Protein AF-I0WRN8-F1 (afdb_monomer)

Nearest PDB structures (foldseek):
  3br6-assembly1_A  TM=6.796E-01  e=3.206E-02  Staphylococcus aureus
  3aqs-assembly1_A  TM=6.629E-01  e=9.243E-02  Corynebacterium glutamicum ATCC 13032
  3dcf-assembly1_B  TM=5.605E-01  e=8.001E-02  Thermobifida fusca YX
  3aqt-assembly1_A  TM=5.873E-01  e=2.540E-01  Corynebacterium glutamicum ATCC 13032
  6yj2-assembly1_A  TM=5.693E-01  e=4.110E-01  Mycobacterium tuberculosis H37Rv

Structure (mmCIF, N/CA/C/O backbone):
data_AF-I0WRN8-F1
#
_entry.id   AF-I0WRN8-F1
#
loop_
_atom_site.group_PDB
_atom_site.id
_atom_site.type_symbol
_atom_site.label_atom_id
_atom_site.label_alt_id
_atom_site.label_comp_id
_atom_site.label_asym_id
_atom_site.label_entity_id
_atom_site.label_seq_id
_atom_site.pdbx_PDB_ins_code
_atom_site.Cartn_x
_atom_site.Cartn_y
_atom_site.Cartn_z
_atom_site.occupancy
_atom_site.B_iso_or_equiv
_atom_site.auth_seq_id
_atom_site.auth_comp_id
_atom_site.auth_asym_id
_atom_site.auth_atom_id
_atom_site.pdbx_PDB_model_num
ATOM 1 N N . MET A 1 1 ? -9.287 1.174 24.529 1.00 70.56 1 MET A N 1
ATOM 2 C CA . MET A 1 1 ? -8.519 0.218 25.362 1.00 70.56 1 MET A CA 1
ATOM 3 C C . MET A 1 1 ? -9.434 -0.659 26.206 1.00 70.56 1 MET A C 1
ATOM 5 O O . MET A 1 1 ? -9.249 -1.868 26.179 1.00 70.56 1 MET A O 1
ATOM 9 N N . GLU A 1 2 ? -10.436 -0.113 26.904 1.00 70.94 2 GLU A N 1
ATOM 10 C CA . GLU A 1 2 ? -11.355 -0.918 27.735 1.00 70.94 2 GLU A CA 1
ATOM 11 C C . GLU A 1 2 ? -12.119 -1.987 26.941 1.00 70.94 2 GLU A C 1
ATOM 13 O O . GLU A 1 2 ? -12.070 -3.158 27.312 1.00 70.94 2 GLU A O 1
ATOM 18 N N . ASP A 1 3 ? -12.684 -1.639 25.782 1.00 69.31 3 ASP A N 1
ATOM 19 C CA . ASP A 1 3 ? -13.342 -2.614 24.898 1.00 69.31 3 ASP A CA 1
ATOM 20 C C . ASP A 1 3 ? -12.419 -3.735 24.411 1.00 69.31 3 ASP A C 1
ATOM 22 O O . ASP A 1 3 ? -12.817 -4.899 24.344 1.00 69.31 3 ASP A O 1
ATOM 26 N N . ILE A 1 4 ? -11.163 -3.399 24.117 1.00 69.00 4 ILE A N 1
ATOM 27 C CA . ILE A 1 4 ? -10.145 -4.354 23.668 1.00 69.00 4 ILE A CA 1
ATOM 28 C C . ILE A 1 4 ? -9.758 -5.277 24.821 1.00 69.00 4 ILE A C 1
ATOM 30 O O . ILE A 1 4 ? -9.634 -6.481 24.631 1.00 69.00 4 ILE A O 1
ATOM 34 N N . THR A 1 5 ? -9.634 -4.748 26.036 1.00 70.06 5 THR A N 1
ATOM 35 C CA . THR A 1 5 ? -9.336 -5.546 27.235 1.00 70.06 5 THR A CA 1
ATOM 36 C C . THR A 1 5 ? -10.479 -6.525 27.525 1.00 70.06 5 THR A C 1
ATOM 38 O O . THR A 1 5 ? -10.241 -7.711 27.731 1.00 70.06 5 THR A O 1
ATOM 41 N N . ARG A 1 6 ? -11.732 -6.056 27.419 1.00 68.06 6 ARG A N 1
ATOM 42 C CA . ARG A 1 6 ? -12.947 -6.871 27.578 1.00 68.06 6 ARG A CA 1
ATOM 43 C C . ARG A 1 6 ? -13.031 -8.013 26.558 1.00 68.06 6 ARG A C 1
ATOM 45 O O . ARG A 1 6 ? -13.523 -9.086 26.890 1.00 68.06 6 ARG A O 1
ATOM 52 N N . ARG A 1 7 ? -12.542 -7.801 25.331 1.00 69.25 7 ARG A N 1
ATOM 53 C CA . ARG A 1 7 ? -12.579 -8.792 24.239 1.00 69.25 7 ARG A CA 1
ATOM 54 C C . ARG A 1 7 ? -11.330 -9.681 24.136 1.00 69.25 7 ARG A C 1
ATOM 56 O O . ARG A 1 7 ? -11.427 -10.768 23.580 1.00 69.25 7 ARG A O 1
ATOM 63 N N . SER A 1 8 ? -10.172 -9.263 24.654 1.00 63.53 8 SER A N 1
ATOM 64 C CA . SER A 1 8 ? -8.874 -9.911 24.363 1.00 63.53 8 SER A CA 1
ATOM 65 C C . SER A 1 8 ? -8.378 -10.922 25.403 1.00 63.53 8 SER A C 1
ATOM 67 O O . SER A 1 8 ? -7.253 -11.386 25.273 1.00 63.53 8 SER A O 1
ATOM 69 N N . ARG A 1 9 ? -9.159 -11.280 26.437 1.00 70.62 9 ARG A N 1
ATOM 70 C CA . ARG A 1 9 ? -8.731 -12.138 27.579 1.00 70.62 9 ARG A CA 1
ATOM 71 C C . ARG A 1 9 ? -7.422 -11.692 28.272 1.00 70.62 9 ARG A C 1
ATOM 73 O O . ARG A 1 9 ? -6.917 -12.404 29.136 1.00 70.62 9 ARG A O 1
ATOM 80 N N . LEU A 1 10 ? -6.870 -10.529 27.923 1.00 75.62 10 LEU A N 1
ATOM 81 C CA . LEU A 1 10 ? -5.636 -9.984 28.479 1.00 75.62 10 LEU A CA 1
ATOM 82 C C . LEU A 1 10 ? -5.954 -9.066 29.657 1.00 75.62 10 LEU A C 1
ATOM 84 O O . LEU A 1 10 ? -6.904 -8.285 29.619 1.00 75.62 10 LEU A O 1
ATOM 88 N N . ALA A 1 11 ? -5.112 -9.108 30.690 1.00 76.12 11 ALA A N 1
ATOM 89 C CA . ALA A 1 11 ? -5.185 -8.148 31.784 1.00 76.12 11 ALA A CA 1
ATOM 90 C C . ALA A 1 11 ? -4.865 -6.728 31.287 1.00 76.12 11 ALA A C 1
ATOM 92 O O . ALA A 1 11 ? -3.948 -6.527 30.483 1.00 76.12 11 ALA A O 1
ATOM 93 N N . ARG A 1 12 ? -5.572 -5.726 31.829 1.00 71.19 12 ARG A N 1
ATOM 94 C CA . ARG A 1 12 ? -5.389 -4.299 31.504 1.00 71.19 12 ARG A CA 1
ATOM 95 C C . ARG A 1 12 ? -3.921 -3.878 31.637 1.00 71.19 12 ARG A C 1
ATOM 97 O O . ARG A 1 12 ? -3.378 -3.262 30.728 1.00 71.19 12 ARG A O 1
ATOM 104 N N . VAL A 1 13 ? -3.258 -4.298 32.717 1.00 78.00 13 VAL A N 1
ATOM 105 C CA . VAL A 1 13 ? -1.831 -4.024 32.973 1.00 78.00 13 VAL A CA 1
ATOM 106 C C . VAL A 1 13 ? -0.935 -4.543 31.845 1.00 78.00 13 VAL A C 1
ATOM 108 O O . VAL A 1 13 ? -0.038 -3.831 31.408 1.00 78.00 13 VAL A O 1
ATOM 111 N N . THR A 1 14 ? -1.193 -5.741 31.316 1.00 77.12 14 THR A N 1
ATOM 112 C CA . THR A 1 14 ? -0.409 -6.322 30.212 1.00 77.12 14 THR A CA 1
ATOM 113 C C . THR A 1 14 ? -0.565 -5.516 28.923 1.00 77.12 14 THR A C 1
ATOM 115 O O . THR A 1 14 ? 0.420 -5.272 28.226 1.00 77.12 14 THR A O 1
ATOM 118 N N . LEU A 1 15 ? -1.790 -5.071 28.630 1.00 74.19 15 LEU A N 1
ATOM 119 C CA . LEU A 1 15 ? -2.110 -4.268 27.448 1.00 74.19 15 LEU A CA 1
ATOM 120 C C . LEU A 1 15 ? -1.467 -2.878 27.516 1.00 74.19 15 LEU A C 1
ATOM 122 O O . LEU A 1 15 ? -0.780 -2.494 26.576 1.00 74.19 15 LEU A O 1
ATOM 126 N N . TYR A 1 16 ? -1.603 -2.169 28.641 1.00 77.12 16 TYR A N 1
ATOM 127 C CA . TYR A 1 16 ? -0.987 -0.849 28.829 1.00 77.12 16 TYR A CA 1
ATOM 128 C C . TYR A 1 16 ? 0.545 -0.907 28.920 1.00 77.12 16 TYR A C 1
ATOM 130 O O . TYR A 1 16 ? 1.214 -0.002 28.429 1.00 77.12 16 TYR A O 1
ATOM 138 N N . ARG A 1 17 ? 1.122 -1.984 29.483 1.00 79.19 17 ARG A N 1
ATOM 139 C CA . ARG A 1 17 ? 2.583 -2.186 29.513 1.00 79.19 17 ARG A CA 1
ATOM 140 C C . ARG A 1 17 ? 3.171 -2.304 28.108 1.00 79.19 17 ARG A C 1
ATOM 142 O O . ARG A 1 17 ? 4.293 -1.867 27.883 1.00 79.19 17 ARG A O 1
ATOM 149 N N . ARG A 1 18 ? 2.446 -2.932 27.175 1.00 77.12 18 ARG A N 1
ATOM 150 C CA . ARG A 1 18 ? 2.911 -3.119 25.793 1.00 77.12 18 ARG A CA 1
ATOM 151 C C . ARG A 1 18 ? 2.523 -1.960 24.874 1.00 77.12 18 ARG A C 1
ATOM 153 O O . ARG A 1 18 ? 3.275 -1.681 23.943 1.00 77.12 18 ARG A O 1
ATOM 160 N N . PHE A 1 19 ? 1.388 -1.314 25.140 1.00 83.88 19 PHE A N 1
ATOM 161 C CA . PHE A 1 19 ? 0.820 -0.234 24.338 1.00 83.88 19 PHE A CA 1
ATOM 162 C C . PHE A 1 19 ? 0.312 0.890 25.254 1.00 83.88 19 PHE A C 1
ATOM 164 O O . PHE A 1 19 ? -0.780 0.774 25.817 1.00 83.88 19 PHE A O 1
ATOM 171 N N . PRO A 1 20 ? 1.076 1.990 25.394 1.00 79.25 20 PRO A N 1
ATOM 172 C CA . PRO A 1 20 ? 0.750 3.075 26.322 1.00 79.25 20 PRO A CA 1
ATOM 173 C C . PRO A 1 20 ? -0.613 3.733 26.063 1.00 79.25 20 PRO A C 1
ATOM 175 O O . PRO A 1 20 ? -1.232 4.272 26.979 1.00 79.25 20 PRO A O 1
ATOM 178 N N . SER A 1 21 ? -1.107 3.679 24.821 1.00 82.94 21 SER A N 1
ATOM 179 C CA . SER A 1 21 ? -2.419 4.199 24.433 1.00 82.94 21 SER A CA 1
ATOM 180 C C . SER A 1 21 ? -3.090 3.330 23.365 1.00 82.94 21 SER A C 1
ATOM 182 O O . SER A 1 21 ? -2.458 2.477 22.739 1.00 82.94 21 SER A O 1
ATOM 184 N N . LYS A 1 22 ? -4.387 3.580 23.130 1.00 78.50 22 LYS A N 1
ATOM 185 C CA . LYS A 1 22 ? -5.152 2.963 22.031 1.00 78.50 22 LYS A CA 1
ATOM 186 C C . LYS A 1 22 ? -4.492 3.229 20.670 1.00 78.50 22 LYS A C 1
ATOM 188 O O . LYS A 1 22 ? -4.451 2.325 19.847 1.00 78.50 22 LYS A O 1
ATOM 193 N N . GLN A 1 23 ? -3.926 4.424 20.493 1.00 79.25 23 GLN A N 1
ATOM 194 C CA . GLN A 1 23 ? -3.234 4.828 19.270 1.00 79.25 23 GLN A CA 1
ATOM 195 C C . GLN A 1 23 ? -2.002 3.962 18.996 1.00 79.25 23 GLN A C 1
ATOM 197 O O . GLN A 1 23 ? -1.892 3.386 17.924 1.00 79.25 23 GLN A O 1
ATOM 202 N N . HIS A 1 24 ? -1.136 3.770 19.997 1.00 82.44 24 HIS A N 1
ATOM 203 C CA . HIS A 1 24 ? 0.054 2.920 19.854 1.00 82.44 24 HIS A CA 1
ATOM 204 C C . HIS A 1 24 ? -0.303 1.459 19.557 1.00 82.44 24 HIS A C 1
ATOM 206 O O . HIS A 1 24 ? 0.432 0.760 18.862 1.00 82.44 24 HIS A O 1
ATOM 212 N N . LEU A 1 25 ? -1.426 0.974 20.096 1.00 84.50 25 LEU A N 1
ATOM 213 C CA . LEU A 1 25 ? -1.926 -0.355 19.760 1.00 84.50 25 LEU A CA 1
ATOM 214 C C . LEU A 1 25 ? -2.390 -0.424 18.299 1.00 84.50 25 LEU A C 1
ATOM 216 O O . LEU A 1 25 ? -2.063 -1.389 17.616 1.00 84.50 25 LEU A O 1
ATOM 220 N N . ILE A 1 26 ? -3.140 0.575 17.830 1.00 83.06 26 ILE A N 1
ATOM 221 C CA . ILE A 1 26 ? -3.625 0.642 16.446 1.00 83.06 26 ILE A CA 1
ATOM 222 C C . ILE A 1 26 ? -2.453 0.723 15.472 1.00 83.06 26 ILE A C 1
ATOM 224 O O . ILE A 1 26 ? -2.399 -0.074 14.545 1.00 83.06 26 ILE A O 1
ATOM 228 N N . GLU A 1 27 ? -1.474 1.588 15.726 1.00 83.81 27 GLU A N 1
ATOM 229 C CA . GLU A 1 27 ? -0.252 1.692 14.927 1.00 83.81 27 GLU A CA 1
ATOM 230 C C . GLU A 1 27 ? 0.483 0.348 14.823 1.00 83.81 27 GLU A C 1
ATOM 232 O O . GLU A 1 27 ? 0.798 -0.118 13.729 1.00 83.81 27 GLU A O 1
ATOM 237 N N . ALA A 1 28 ? 0.690 -0.336 15.952 1.00 86.12 28 ALA A N 1
ATOM 238 C CA . ALA A 1 28 ? 1.348 -1.639 15.959 1.00 86.12 28 ALA A CA 1
ATOM 239 C C . ALA A 1 28 ? 0.554 -2.711 15.196 1.00 86.12 28 ALA A C 1
ATOM 241 O O . ALA A 1 28 ? 1.140 -3.591 14.561 1.00 86.12 28 ALA A O 1
ATOM 242 N N . VAL A 1 29 ? -0.777 -2.650 15.255 1.00 87.31 29 VAL A N 1
ATOM 243 C CA . VAL A 1 29 ? -1.653 -3.537 14.487 1.00 87.31 29 VAL A CA 1
ATOM 244 C C . VAL A 1 29 ? -1.575 -3.217 12.993 1.00 87.31 29 VAL A C 1
ATOM 246 O O . VAL A 1 29 ? -1.426 -4.148 12.207 1.00 87.31 29 VAL A O 1
ATOM 249 N N . ILE A 1 30 ? -1.594 -1.939 12.600 1.00 86.94 30 ILE A N 1
ATOM 250 C CA . ILE A 1 30 ? -1.443 -1.499 11.205 1.00 86.94 30 ILE A CA 1
ATOM 251 C C . ILE A 1 30 ? -0.121 -2.007 10.634 1.00 86.94 30 ILE A C 1
ATOM 253 O O . ILE A 1 30 ? -0.128 -2.659 9.597 1.00 86.94 30 ILE A O 1
ATOM 257 N N . MET A 1 31 ? 0.999 -1.792 11.328 1.00 88.62 31 MET A N 1
ATOM 258 C CA . MET A 1 31 ? 2.311 -2.243 10.850 1.00 88.62 31 MET A CA 1
ATOM 259 C C . MET A 1 31 ? 2.408 -3.771 10.760 1.00 88.62 31 MET A C 1
ATOM 261 O O . MET A 1 31 ? 3.026 -4.306 9.840 1.00 88.62 31 MET A O 1
ATOM 265 N N . ARG A 1 32 ? 1.760 -4.500 11.679 1.00 90.62 32 ARG A N 1
ATOM 266 C CA . ARG A 1 32 ? 1.673 -5.965 11.605 1.00 90.62 32 ARG A CA 1
ATOM 267 C C . ARG A 1 32 ? 0.874 -6.430 10.390 1.00 90.62 32 ARG A C 1
ATOM 269 O O . ARG A 1 32 ? 1.298 -7.375 9.727 1.00 90.62 32 ARG A O 1
ATOM 276 N N . GLU A 1 33 ? -0.292 -5.841 10.138 1.00 91.12 33 GLU A N 1
ATOM 277 C CA . GLU A 1 33 ? -1.102 -6.213 8.975 1.00 91.12 33 GLU A CA 1
ATOM 278 C C . GLU A 1 33 ? -0.426 -5.788 7.668 1.00 91.12 33 GLU A C 1
ATOM 280 O O . GLU A 1 33 ? -0.424 -6.572 6.723 1.00 91.12 33 GLU A O 1
ATOM 285 N N . LEU A 1 34 ? 0.259 -4.639 7.646 1.00 91.94 34 LEU A N 1
ATOM 286 C CA . LEU A 1 34 ? 1.084 -4.212 6.518 1.00 91.94 34 LEU A CA 1
ATOM 287 C C . LEU A 1 34 ? 2.155 -5.258 6.183 1.00 91.94 34 LEU A C 1
ATOM 289 O O . LEU A 1 34 ? 2.283 -5.646 5.029 1.00 91.94 34 LEU A O 1
ATOM 293 N N . GLY A 1 35 ? 2.883 -5.776 7.177 1.00 93.62 35 GLY A N 1
ATOM 294 C CA . GLY A 1 35 ? 3.902 -6.804 6.935 1.00 93.62 35 GLY A CA 1
ATOM 295 C C . GLY A 1 35 ? 3.341 -8.085 6.302 1.00 93.62 35 GLY A C 1
ATOM 296 O O . GLY A 1 35 ? 3.961 -8.657 5.403 1.00 93.62 35 GLY A O 1
ATOM 297 N N . LYS A 1 36 ? 2.146 -8.524 6.721 1.00 94.06 36 LYS A N 1
ATOM 298 C CA . LYS A 1 36 ? 1.468 -9.667 6.083 1.00 94.06 36 LYS A CA 1
ATOM 299 C C . LYS A 1 36 ? 1.060 -9.341 4.654 1.00 94.06 36 LYS A C 1
ATOM 301 O O . LYS A 1 36 ? 1.358 -10.120 3.758 1.00 94.06 36 LYS A O 1
ATOM 306 N N . PHE A 1 37 ? 0.437 -8.182 4.459 1.00 95.12 37 PHE A N 1
ATOM 307 C CA . PHE A 1 37 ? 0.003 -7.718 3.151 1.00 95.12 37 PHE A CA 1
ATOM 308 C C . PHE A 1 37 ? 1.172 -7.653 2.161 1.00 95.12 37 PHE A C 1
ATOM 310 O O . PHE A 1 37 ? 1.069 -8.210 1.076 1.00 95.12 37 PHE A O 1
ATOM 317 N N . LEU A 1 38 ? 2.308 -7.063 2.549 1.00 95.88 38 LEU A N 1
ATOM 318 C CA . LEU A 1 38 ? 3.501 -6.996 1.697 1.00 95.88 38 LEU A CA 1
ATOM 319 C C . LEU A 1 38 ? 4.070 -8.386 1.386 1.00 95.88 38 LEU A C 1
ATOM 321 O O . LEU A 1 38 ? 4.553 -8.619 0.283 1.00 95.88 38 LEU A O 1
ATOM 325 N N . THR A 1 39 ? 3.971 -9.330 2.326 1.00 96.69 39 THR A N 1
ATOM 326 C CA . THR A 1 39 ? 4.363 -10.725 2.075 1.00 96.69 39 THR A CA 1
ATOM 327 C C . THR A 1 39 ? 3.453 -11.378 1.031 1.00 96.69 39 THR A C 1
ATOM 329 O O . THR A 1 39 ? 3.940 -12.081 0.150 1.00 96.69 39 THR A O 1
ATOM 332 N N . ASP A 1 40 ? 2.141 -11.166 1.119 1.00 96.69 40 ASP A N 1
ATOM 333 C CA . ASP A 1 40 ? 1.187 -11.727 0.159 1.00 96.69 40 ASP A CA 1
ATOM 334 C C . ASP A 1 40 ? 1.320 -11.058 -1.219 1.00 96.69 40 ASP A C 1
ATOM 336 O O . ASP A 1 40 ? 1.317 -11.752 -2.234 1.00 96.69 40 ASP A O 1
ATOM 340 N N . LEU A 1 41 ? 1.544 -9.741 -1.253 1.00 96.38 41 LEU A N 1
ATOM 341 C CA . LEU A 1 41 ? 1.823 -8.984 -2.473 1.00 96.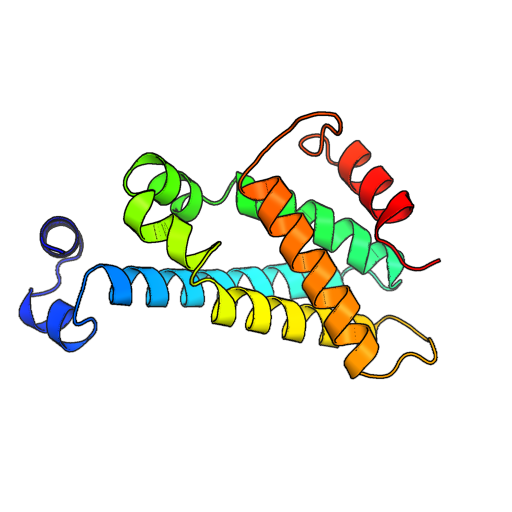38 41 LEU A CA 1
ATOM 342 C C . LEU A 1 41 ? 3.116 -9.455 -3.152 1.00 96.38 41 LEU A C 1
ATOM 344 O O . LEU A 1 41 ? 3.127 -9.629 -4.367 1.00 96.38 41 LEU A O 1
ATOM 348 N N . GLN A 1 42 ? 4.184 -9.714 -2.386 1.00 95.56 42 GLN A N 1
ATOM 349 C CA . GLN A 1 42 ? 5.413 -10.304 -2.927 1.00 95.56 42 GLN A CA 1
ATOM 350 C C . GLN A 1 42 ? 5.123 -11.647 -3.600 1.00 95.56 42 GLN A C 1
ATOM 352 O O . GLN A 1 42 ? 5.531 -11.864 -4.736 1.00 95.56 42 GLN A O 1
ATOM 357 N N . ARG A 1 43 ? 4.384 -12.537 -2.920 1.00 96.81 43 ARG A N 1
ATOM 358 C CA . ARG A 1 43 ? 4.038 -13.850 -3.483 1.00 96.81 43 ARG A CA 1
ATOM 359 C C . ARG A 1 43 ? 3.216 -13.730 -4.756 1.00 96.81 43 ARG A C 1
ATOM 361 O O . ARG A 1 43 ? 3.398 -14.556 -5.640 1.00 96.81 43 ARG A O 1
ATOM 368 N N . GLU A 1 44 ? 2.312 -12.758 -4.839 1.00 96.00 44 GLU A N 1
ATOM 369 C CA . GLU A 1 44 ? 1.548 -12.516 -6.061 1.00 96.00 44 GLU A CA 1
ATOM 370 C C . GLU A 1 44 ? 2.458 -12.012 -7.186 1.00 96.00 44 GLU A C 1
ATOM 372 O O . GLU A 1 44 ? 2.442 -12.580 -8.274 1.00 96.00 44 GLU A O 1
ATOM 377 N N . ALA A 1 45 ? 3.313 -11.021 -6.915 1.00 93.06 45 ALA A N 1
ATOM 378 C CA . ALA A 1 45 ? 4.260 -10.492 -7.895 1.00 93.06 45 ALA A CA 1
ATOM 379 C C . ALA A 1 45 ? 5.226 -11.572 -8.418 1.00 93.06 45 ALA A C 1
ATOM 381 O O . ALA A 1 45 ? 5.500 -11.632 -9.615 1.00 93.06 45 ALA A O 1
ATOM 382 N N . ASP A 1 46 ? 5.697 -12.481 -7.563 1.00 94.06 46 ASP A N 1
ATOM 383 C CA . ASP A 1 46 ? 6.621 -13.559 -7.946 1.00 94.06 46 ASP A CA 1
ATOM 384 C C . ASP A 1 46 ? 6.027 -14.565 -8.949 1.00 94.06 46 ASP A C 1
ATOM 386 O O . ASP A 1 46 ? 6.764 -15.344 -9.556 1.00 94.06 46 ASP A O 1
ATOM 390 N N . ARG A 1 47 ? 4.705 -14.548 -9.173 1.00 95.62 47 ARG A N 1
ATOM 391 C CA . ARG A 1 47 ? 4.036 -15.398 -10.174 1.00 95.62 47 ARG A CA 1
ATOM 392 C C . ARG A 1 47 ? 4.263 -14.917 -11.604 1.00 95.62 47 ARG A C 1
ATOM 394 O O . ARG A 1 47 ? 4.025 -15.686 -12.536 1.00 95.62 47 ARG A O 1
ATOM 401 N N . TYR A 1 48 ? 4.710 -13.675 -11.783 1.00 92.81 48 TYR A N 1
ATOM 402 C CA . TYR A 1 48 ? 4.834 -13.045 -13.091 1.00 92.81 48 TYR A CA 1
ATOM 403 C C . TYR A 1 48 ? 6.302 -12.773 -13.433 1.00 92.81 48 TYR A C 1
ATOM 405 O O . TYR A 1 48 ? 7.031 -12.207 -12.621 1.00 92.81 48 TYR A O 1
ATOM 413 N N . PRO A 1 49 ? 6.771 -13.146 -14.635 1.00 87.75 49 PRO A N 1
ATOM 414 C CA . PRO A 1 49 ? 8.172 -12.964 -15.005 1.00 87.75 49 PRO A CA 1
ATOM 415 C C . PRO A 1 49 ? 8.486 -11.543 -15.488 1.00 87.75 49 PRO A C 1
ATOM 417 O O . PRO A 1 49 ? 9.608 -11.077 -15.318 1.00 87.75 49 PRO A O 1
ATOM 420 N N . ARG A 1 50 ? 7.518 -10.853 -16.107 1.00 87.25 50 ARG A N 1
ATOM 421 C CA . ARG A 1 50 ? 7.718 -9.525 -16.702 1.00 87.25 50 ARG A CA 1
ATOM 422 C C . ARG A 1 50 ? 7.378 -8.428 -15.703 1.00 87.25 50 ARG A C 1
ATOM 424 O O . ARG A 1 50 ? 6.360 -8.509 -15.022 1.00 87.25 50 ARG A O 1
ATOM 431 N N . ALA A 1 51 ? 8.192 -7.377 -15.675 1.00 86.19 51 ALA A N 1
ATOM 432 C CA . ALA A 1 51 ? 8.015 -6.241 -14.773 1.00 86.19 51 ALA A CA 1
ATOM 433 C C . ALA A 1 51 ? 6.631 -5.591 -14.885 1.00 86.19 51 ALA A C 1
ATOM 435 O O . ALA A 1 51 ? 5.997 -5.305 -13.874 1.00 86.19 51 ALA A O 1
ATOM 436 N N . GLU A 1 52 ? 6.156 -5.409 -16.119 1.00 87.38 52 GLU A N 1
ATOM 437 C CA . GLU A 1 52 ? 4.835 -4.856 -16.417 1.00 87.38 52 GLU A CA 1
ATOM 438 C C . GLU A 1 52 ? 3.711 -5.710 -15.807 1.00 87.38 52 GLU A C 1
ATOM 440 O O . GLU A 1 52 ? 2.805 -5.175 -15.168 1.00 87.38 52 GLU A O 1
ATOM 445 N N . ASP A 1 53 ? 3.796 -7.040 -15.942 1.00 91.19 5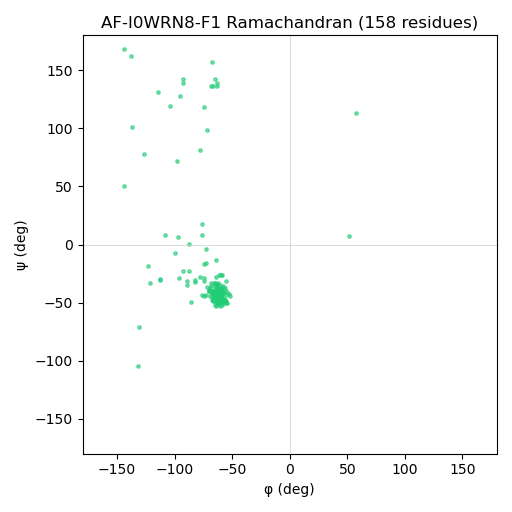3 ASP A N 1
ATOM 446 C CA . ASP A 1 53 ? 2.810 -7.971 -15.382 1.00 91.19 53 ASP A CA 1
ATOM 447 C C . ASP A 1 53 ? 2.847 -7.946 -13.844 1.00 91.19 53 ASP A C 1
ATOM 449 O O . ASP A 1 53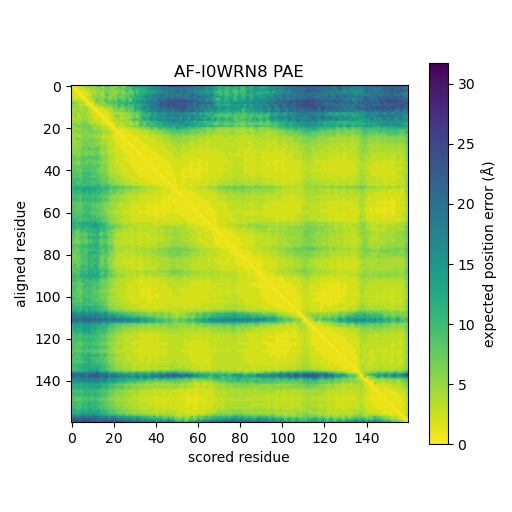 ? 1.796 -7.866 -13.210 1.00 91.19 53 ASP A O 1
ATOM 453 N N . LYS A 1 54 ? 4.046 -7.934 -13.237 1.00 91.69 54 LYS A N 1
ATOM 454 C CA . LYS A 1 54 ? 4.216 -7.822 -11.776 1.00 91.69 54 LYS A CA 1
ATOM 455 C C . LYS A 1 54 ? 3.548 -6.568 -11.221 1.00 91.69 54 LYS A C 1
ATOM 457 O O . LYS A 1 54 ? 2.845 -6.628 -10.215 1.00 91.69 54 LYS A O 1
ATOM 462 N N . LEU A 1 55 ? 3.780 -5.437 -11.880 1.00 89.62 55 LEU A N 1
ATOM 4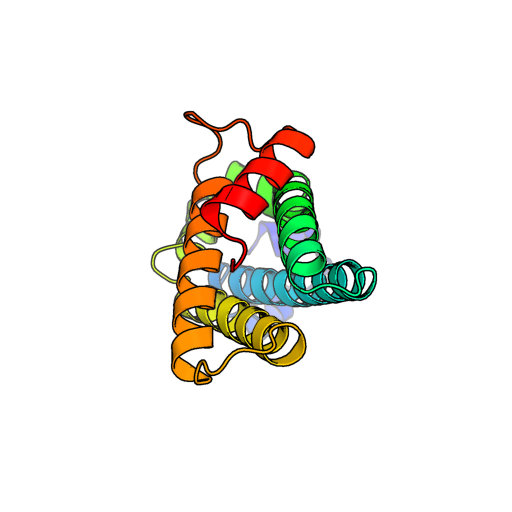63 C CA . LEU A 1 55 ? 3.204 -4.146 -11.523 1.00 89.62 55 LEU A CA 1
ATOM 464 C C . LEU A 1 55 ? 1.684 -4.146 -11.650 1.00 89.62 55 LEU A C 1
ATOM 466 O O . LEU A 1 55 ? 0.982 -3.751 -10.720 1.00 89.62 55 LEU A O 1
ATOM 470 N N . THR A 1 56 ? 1.194 -4.623 -12.791 1.00 92.88 56 THR A N 1
ATOM 471 C CA . THR A 1 56 ? -0.229 -4.637 -13.123 1.00 92.88 56 THR A CA 1
ATOM 472 C C . THR A 1 56 ? -1.012 -5.529 -12.165 1.00 92.88 56 THR A C 1
ATOM 474 O O . THR A 1 56 ? -1.971 -5.080 -11.539 1.00 92.88 56 THR A O 1
ATOM 477 N N . GLU A 1 57 ? -0.593 -6.781 -11.997 1.00 95.31 57 GLU A N 1
ATOM 478 C CA . GLU A 1 57 ? -1.307 -7.727 -11.138 1.00 95.31 57 GLU A CA 1
ATOM 479 C C . GLU A 1 57 ? -1.081 -7.417 -9.655 1.00 95.31 57 GLU A C 1
ATOM 481 O O . GLU A 1 57 ? -2.005 -7.556 -8.856 1.00 95.31 57 GLU A O 1
ATOM 486 N N . GLY A 1 58 ? 0.085 -6.881 -9.280 1.00 94.44 58 GLY A N 1
ATOM 487 C CA . GLY A 1 58 ? 0.323 -6.355 -7.936 1.00 94.44 58 GLY A CA 1
ATOM 488 C C . GLY A 1 58 ? -0.605 -5.186 -7.583 1.00 94.44 58 GLY A C 1
ATOM 489 O O . GLY A 1 58 ? -1.123 -5.122 -6.465 1.00 94.44 58 GLY A O 1
ATOM 490 N N . PHE A 1 59 ? -0.878 -4.285 -8.531 1.00 93.00 59 PHE A N 1
ATOM 491 C CA . PHE A 1 59 ? -1.835 -3.189 -8.361 1.00 93.00 59 PHE A CA 1
ATOM 492 C C . PHE A 1 59 ? -3.269 -3.706 -8.177 1.00 93.00 59 PHE A C 1
ATOM 494 O O . PHE A 1 59 ? -3.934 -3.339 -7.206 1.00 93.00 59 PHE A O 1
ATOM 501 N N . VAL A 1 60 ? -3.724 -4.609 -9.051 1.00 94.69 60 VAL A N 1
ATOM 502 C CA . VAL A 1 60 ? -5.057 -5.235 -8.960 1.00 94.69 60 VAL A CA 1
ATOM 503 C C . VAL A 1 60 ? -5.216 -5.992 -7.642 1.00 94.69 60 VAL A C 1
ATOM 505 O O . VAL A 1 60 ? -6.207 -5.803 -6.930 1.00 94.69 60 VAL A O 1
ATOM 508 N N . PHE A 1 61 ? -4.215 -6.796 -7.275 1.00 95.94 61 PHE A N 1
ATOM 509 C CA . PHE A 1 61 ? -4.170 -7.505 -6.002 1.00 95.94 61 PHE A CA 1
ATOM 510 C C . PHE A 1 61 ? -4.277 -6.539 -4.825 1.00 95.94 61 PHE A C 1
ATOM 512 O O . PHE A 1 61 ? -5.085 -6.756 -3.926 1.00 95.94 61 PHE A O 1
ATOM 519 N N . THR A 1 62 ? -3.504 -5.451 -4.841 1.00 94.38 62 THR A N 1
ATOM 520 C CA . THR A 1 62 ? -3.501 -4.447 -3.771 1.00 94.38 62 THR A CA 1
ATOM 521 C C . THR A 1 62 ? -4.885 -3.838 -3.577 1.00 94.38 62 THR A C 1
ATOM 523 O O . THR A 1 62 ? -5.385 -3.796 -2.452 1.00 94.38 62 THR A O 1
ATOM 526 N N . LEU A 1 63 ? -5.536 -3.414 -4.661 1.00 91.81 63 LEU A N 1
ATOM 527 C CA . LEU A 1 63 ? -6.876 -2.838 -4.596 1.00 91.81 63 LEU A CA 1
ATOM 528 C C . LEU A 1 63 ? -7.908 -3.845 -4.069 1.00 91.81 63 LEU A C 1
ATOM 530 O O . LEU A 1 63 ? -8.682 -3.523 -3.167 1.00 91.81 63 LEU A O 1
ATOM 534 N N . ALA A 1 64 ? -7.900 -5.078 -4.582 1.00 91.62 64 ALA A N 1
ATOM 535 C CA . ALA A 1 64 ? -8.818 -6.127 -4.142 1.00 91.62 64 ALA A CA 1
ATOM 536 C C . ALA A 1 64 ? -8.599 -6.512 -2.667 1.00 91.62 64 ALA A C 1
ATOM 538 O O . ALA A 1 64 ? -9.557 -6.641 -1.894 1.00 91.62 64 ALA A O 1
ATOM 539 N N . ALA A 1 65 ? -7.338 -6.656 -2.255 1.00 92.62 65 ALA A N 1
ATOM 540 C CA . ALA A 1 65 ? -6.961 -7.015 -0.895 1.00 92.62 65 ALA A CA 1
ATOM 541 C C . ALA A 1 65 ? -7.361 -5.924 0.100 1.00 92.62 65 ALA A C 1
ATOM 543 O O . ALA A 1 65 ? -7.974 -6.237 1.117 1.00 92.62 65 ALA A O 1
ATOM 544 N N . LEU A 1 66 ? -7.079 -4.650 -0.196 1.00 88.12 66 LEU A N 1
ATOM 545 C CA . LEU A 1 66 ? -7.414 -3.538 0.696 1.00 88.12 66 LEU A CA 1
ATOM 546 C C . LEU A 1 66 ? -8.930 -3.337 0.818 1.00 88.12 66 LEU A C 1
ATOM 548 O O . LEU A 1 66 ? -9.424 -3.173 1.931 1.00 88.12 66 LEU A O 1
ATOM 552 N N . ARG A 1 67 ? -9.688 -3.452 -0.280 1.00 84.00 67 ARG A N 1
ATOM 553 C CA . ARG A 1 67 ? -11.160 -3.345 -0.254 1.00 84.00 67 ARG A CA 1
ATOM 554 C C . ARG A 1 67 ? -11.844 -4.459 0.523 1.00 84.00 67 ARG A C 1
ATOM 556 O O . ARG A 1 67 ? -12.854 -4.222 1.176 1.00 84.00 67 ARG A O 1
ATOM 563 N N . SER A 1 68 ? -11.315 -5.677 0.459 1.00 88.00 68 SER A N 1
ATOM 564 C CA . SER A 1 68 ? -11.852 -6.820 1.209 1.00 88.00 68 SER A CA 1
ATOM 565 C C . SER A 1 68 ? -11.257 -6.942 2.620 1.00 88.00 68 SER A C 1
ATOM 567 O O . SER A 1 68 ? -11.631 -7.841 3.385 1.00 88.00 68 SER A O 1
ATOM 569 N N . HIS A 1 69 ? -10.360 -6.026 3.012 1.00 89.19 69 HIS A N 1
ATOM 570 C CA . HIS A 1 69 ? -9.616 -6.130 4.258 1.00 89.19 69 HIS A CA 1
ATOM 571 C C . HIS A 1 69 ? -10.512 -5.873 5.473 1.00 89.19 69 HIS A C 1
ATOM 573 O O . HIS A 1 69 ? -10.723 -4.745 5.923 1.00 89.19 69 HIS A O 1
ATOM 579 N N . THR A 1 70 ? -10.973 -6.960 6.091 1.00 87.75 70 THR A N 1
ATOM 580 C CA . THR A 1 70 ? -11.959 -6.929 7.181 1.00 87.75 70 THR A CA 1
ATOM 581 C C . THR A 1 70 ? -11.571 -5.991 8.327 1.00 87.75 70 THR A C 1
ATOM 583 O O . THR A 1 70 ? -12.423 -5.273 8.844 1.00 87.75 70 THR A O 1
ATOM 586 N N . LEU A 1 71 ? -10.302 -5.979 8.754 1.00 86.75 71 LEU A N 1
ATOM 587 C CA . LEU A 1 71 ? -9.870 -5.097 9.846 1.00 86.75 71 L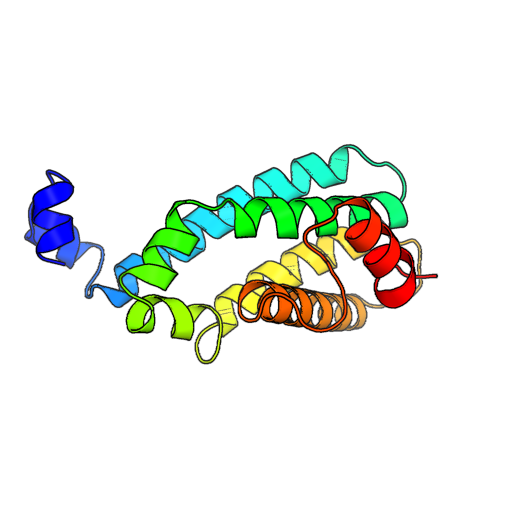EU A CA 1
ATOM 588 C C . LEU A 1 71 ? -9.857 -3.618 9.446 1.00 86.75 71 LEU A C 1
ATOM 590 O O . LEU A 1 71 ? -10.240 -2.782 10.259 1.00 86.75 71 LEU A O 1
ATOM 594 N N . LEU A 1 72 ? -9.417 -3.311 8.223 1.00 86.94 72 LEU A N 1
ATOM 595 C CA . LEU A 1 72 ? -9.299 -1.944 7.730 1.00 86.94 72 LEU A CA 1
ATOM 596 C C . LEU A 1 72 ? -10.695 -1.332 7.645 1.00 86.94 72 LEU A C 1
ATOM 598 O O . LEU A 1 72 ? -10.945 -0.314 8.278 1.00 86.94 72 LEU A O 1
ATOM 602 N N . ASN A 1 73 ? -11.619 -2.027 6.978 1.00 87.56 73 ASN A N 1
ATOM 603 C CA . ASN A 1 73 ? -13.003 -1.582 6.824 1.00 87.56 73 ASN A CA 1
ATOM 604 C C . ASN A 1 73 ? -13.688 -1.407 8.181 1.00 87.56 73 ASN A C 1
ATOM 606 O O . ASN A 1 73 ? -14.274 -0.364 8.449 1.00 87.56 73 ASN A O 1
ATOM 610 N N . ARG A 1 74 ? -13.521 -2.369 9.101 1.00 88.56 74 ARG A N 1
ATOM 611 C CA . ARG A 1 74 ? -14.068 -2.241 10.461 1.00 88.56 74 ARG A CA 1
ATOM 612 C C . ARG A 1 74 ? -13.517 -1.025 11.202 1.00 88.56 74 ARG A C 1
ATOM 614 O O . ARG A 1 74 ? -14.272 -0.373 11.917 1.00 88.56 74 ARG A O 1
ATOM 621 N N . LEU A 1 75 ? -12.220 -0.737 11.094 1.00 87.75 75 LEU A N 1
ATOM 622 C CA . LEU A 1 75 ? -11.612 0.422 11.752 1.00 87.75 75 LEU A CA 1
ATOM 623 C C . LEU A 1 75 ? -12.026 1.743 11.091 1.00 87.75 75 LEU A C 1
ATOM 625 O O . LEU A 1 75 ? -12.259 2.705 11.813 1.00 87.75 75 LEU A O 1
ATOM 629 N N . LEU A 1 76 ? -12.178 1.787 9.765 1.00 87.06 76 LEU A N 1
ATOM 630 C CA . LEU A 1 76 ? -12.710 2.954 9.053 1.00 87.06 76 LEU A CA 1
ATOM 631 C C . LEU A 1 76 ? -14.158 3.256 9.459 1.00 87.06 76 LEU A C 1
ATOM 633 O O . LEU A 1 76 ? -14.505 4.415 9.653 1.00 87.06 76 LEU A O 1
ATOM 637 N N . GLU A 1 77 ? -14.986 2.226 9.636 1.00 88.19 77 GLU A N 1
ATOM 638 C CA . GLU A 1 77 ? -16.388 2.381 10.040 1.00 88.19 77 GLU A CA 1
ATOM 639 C C . GLU A 1 77 ? -16.549 2.738 11.523 1.00 88.19 77 GLU A C 1
ATOM 641 O O . GLU A 1 77 ? -17.366 3.584 11.876 1.00 88.19 77 GLU A O 1
ATOM 646 N N . SER A 1 78 ? -15.803 2.072 12.412 1.00 86.69 78 SER A N 1
ATOM 647 C CA . SER A 1 78 ? -16.024 2.185 13.863 1.00 86.69 78 SER A CA 1
ATOM 648 C C . SER A 1 78 ? -15.118 3.192 14.566 1.00 86.69 78 SER A C 1
ATOM 650 O O . SER A 1 78 ? -15.509 3.733 15.600 1.00 86.69 78 SER A O 1
ATOM 652 N N . GLU A 1 79 ? -13.910 3.435 14.051 1.00 88.00 79 GLU A N 1
ATOM 653 C CA . GLU A 1 79 ? -12.891 4.267 14.699 1.00 88.00 79 GLU A CA 1
ATOM 654 C C . GLU A 1 79 ? -12.047 5.095 13.698 1.00 88.00 79 GLU A C 1
ATOM 656 O O . GLU A 1 79 ? -10.811 5.085 13.775 1.00 88.00 79 GLU A O 1
ATOM 661 N N . PRO A 1 80 ? -12.670 5.844 12.766 1.00 88.88 80 PRO A N 1
ATOM 662 C CA . PRO A 1 80 ? -11.949 6.553 11.706 1.00 88.88 80 PRO A CA 1
ATOM 663 C C . PRO A 1 80 ? -10.920 7.553 12.248 1.00 88.88 80 PRO A C 1
ATOM 665 O O . PRO A 1 80 ? -9.817 7.647 11.716 1.00 88.88 80 PRO A O 1
ATOM 668 N N . GLU A 1 81 ? -11.228 8.245 13.348 1.00 88.56 81 GLU A N 1
ATOM 669 C CA . GLU A 1 81 ? -10.323 9.209 13.995 1.00 88.56 81 GLU A CA 1
ATOM 670 C C . GLU A 1 81 ? -9.019 8.576 14.494 1.00 88.56 81 GLU A C 1
ATOM 672 O O . GLU A 1 81 ? -8.000 9.254 14.605 1.00 88.56 81 GLU A O 1
ATOM 677 N N . ALA A 1 82 ? -9.039 7.275 14.790 1.00 85.75 82 ALA A N 1
ATOM 678 C CA . ALA A 1 82 ? -7.866 6.566 15.268 1.00 85.75 82 ALA A CA 1
ATOM 679 C C . ALA A 1 82 ? -7.031 5.994 14.113 1.00 85.75 82 ALA A C 1
ATOM 681 O O . ALA A 1 82 ? -5.804 5.977 14.199 1.00 85.75 82 ALA A O 1
ATOM 682 N N . LEU A 1 83 ? -7.676 5.559 13.024 1.00 87.62 83 LEU A N 1
ATOM 683 C CA . LEU A 1 83 ? -7.016 4.952 11.866 1.00 87.62 83 LEU A CA 1
ATOM 684 C C . LEU A 1 83 ? -6.522 5.981 10.837 1.00 87.62 83 LEU A C 1
ATOM 686 O O . LEU A 1 83 ? -5.371 5.905 10.408 1.00 87.62 83 LEU A O 1
ATOM 690 N N . LEU A 1 84 ? -7.371 6.931 10.429 1.00 90.62 84 LEU A N 1
ATOM 691 C CA . LEU A 1 84 ? -7.088 7.849 9.320 1.00 90.62 84 LEU A CA 1
ATOM 692 C C . LEU A 1 84 ? -5.789 8.644 9.489 1.00 90.62 84 LEU A C 1
ATOM 694 O O . LEU A 1 84 ? -5.076 8.772 8.490 1.00 90.62 84 LEU A O 1
ATOM 698 N N . PRO A 1 85 ? -5.401 9.130 10.689 1.00 91.19 85 PRO A N 1
ATOM 699 C CA . PRO A 1 85 ? -4.116 9.801 10.855 1.00 91.19 85 PRO A CA 1
ATOM 700 C C . PRO A 1 85 ? -2.941 8.941 10.382 1.00 91.19 85 PRO A C 1
ATOM 702 O O . PRO A 1 85 ? -2.073 9.445 9.674 1.00 91.19 85 PRO A O 1
ATOM 705 N N . HIS A 1 86 ? -2.946 7.637 10.670 1.00 88.31 86 HIS A N 1
ATOM 706 C CA . HIS A 1 86 ? -1.874 6.713 10.283 1.00 88.31 86 HIS A CA 1
ATOM 707 C C . HIS A 1 86 ? -1.842 6.372 8.789 1.00 88.31 86 HIS A C 1
ATOM 709 O O . HIS A 1 86 ? -0.827 5.881 8.307 1.00 88.31 86 HIS A O 1
ATOM 715 N N . LEU A 1 87 ? -2.921 6.641 8.052 1.00 88.38 87 LEU A N 1
ATOM 716 C CA . LEU A 1 87 ? -2.978 6.477 6.595 1.00 88.38 87 LEU A CA 1
ATOM 717 C C . LEU A 1 87 ? -2.795 7.809 5.848 1.00 88.38 87 LEU A C 1
ATOM 719 O O . LEU A 1 87 ? -2.689 7.819 4.625 1.00 88.38 87 LEU A O 1
ATOM 723 N N . THR A 1 88 ? -2.758 8.933 6.573 1.00 90.50 88 THR A N 1
ATOM 724 C CA . THR A 1 88 ? -2.710 10.287 6.003 1.00 90.50 88 THR A CA 1
ATOM 725 C C . THR A 1 88 ? -1.617 11.134 6.669 1.00 90.50 88 THR A C 1
ATOM 727 O O . THR A 1 88 ? -0.431 10.950 6.401 1.00 90.50 88 THR A O 1
ATOM 730 N N . VAL A 1 89 ? -1.991 12.061 7.554 1.00 91.62 89 VAL A N 1
ATOM 731 C CA . VAL A 1 89 ? -1.131 13.107 8.132 1.00 91.62 89 VAL A CA 1
ATOM 732 C C . VAL A 1 89 ? 0.018 12.573 8.995 1.00 91.62 89 VAL A C 1
ATOM 734 O O . VAL A 1 89 ? 1.069 13.204 9.077 1.00 91.62 89 VAL A O 1
ATOM 737 N N . GLN A 1 90 ? -0.151 11.404 9.613 1.00 90.50 90 GLN A N 1
ATOM 738 C CA . GLN A 1 90 ? 0.859 10.688 10.403 1.00 90.50 90 GLN A CA 1
ATOM 739 C C . GLN A 1 90 ? 1.377 9.430 9.683 1.00 90.50 90 GLN A C 1
ATOM 741 O O . GLN A 1 90 ? 2.151 8.669 10.257 1.00 90.50 90 GLN A O 1
ATOM 746 N N . GLY A 1 91 ? 1.011 9.210 8.416 1.00 89.69 91 GLY A N 1
ATOM 747 C CA . GLY A 1 91 ? 1.350 8.002 7.656 1.00 89.69 91 GLY A CA 1
ATOM 748 C C . GLY A 1 91 ? 2.786 7.926 7.141 1.00 89.69 91 GLY A C 1
ATOM 749 O O . GLY A 1 91 ? 3.062 7.145 6.238 1.00 89.69 91 GLY A O 1
ATOM 750 N N . ARG A 1 92 ? 3.718 8.721 7.680 1.00 92.44 92 ARG A N 1
ATOM 751 C CA . ARG A 1 92 ? 5.110 8.788 7.198 1.00 92.44 92 ARG A CA 1
ATOM 752 C C . ARG A 1 92 ? 5.783 7.416 7.180 1.00 92.44 92 ARG A C 1
ATOM 754 O O . ARG A 1 92 ? 6.374 7.051 6.171 1.00 92.44 92 ARG A O 1
ATOM 761 N N . GLU A 1 93 ? 5.702 6.682 8.287 1.00 90.75 93 GLU A N 1
ATOM 762 C CA . GLU A 1 93 ? 6.336 5.363 8.410 1.00 90.75 93 GLU A CA 1
ATOM 763 C C . GLU A 1 93 ? 5.695 4.339 7.469 1.00 90.75 93 GLU A C 1
ATOM 765 O O . GLU A 1 93 ? 6.395 3.562 6.822 1.00 90.75 93 GLU A O 1
ATOM 770 N N . PHE A 1 94 ? 4.365 4.390 7.353 1.00 91.38 94 PHE A N 1
ATOM 771 C CA . PHE A 1 94 ? 3.596 3.541 6.451 1.00 91.38 94 PHE A CA 1
ATOM 772 C C . PHE A 1 94 ? 4.009 3.775 4.994 1.00 91.38 94 PHE A C 1
ATOM 774 O O . PHE A 1 94 ? 4.387 2.834 4.302 1.00 91.38 94 PHE A O 1
ATOM 781 N N . VAL A 1 95 ? 3.995 5.037 4.549 1.00 94.94 95 VAL A N 1
ATOM 782 C CA . VAL A 1 95 ? 4.384 5.417 3.186 1.00 94.94 95 VAL A CA 1
ATOM 783 C C . VAL A 1 95 ? 5.823 5.005 2.918 1.00 94.94 95 VAL A C 1
ATOM 785 O O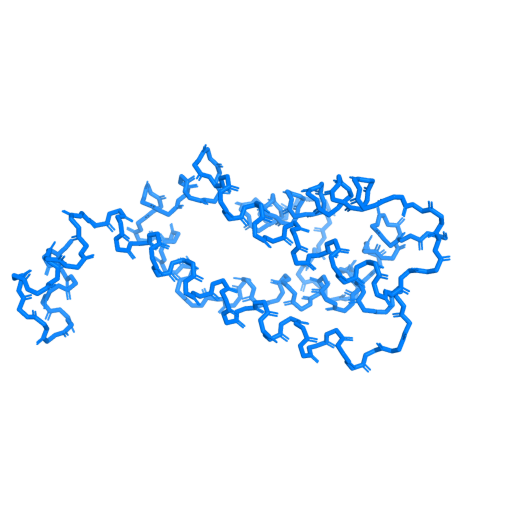 . VAL A 1 95 ? 6.054 4.316 1.936 1.00 94.94 95 VAL A O 1
ATOM 788 N N . ARG A 1 96 ? 6.767 5.329 3.813 1.00 95.62 96 ARG A N 1
ATOM 789 C CA . ARG A 1 96 ? 8.173 4.928 3.664 1.00 95.62 96 ARG A CA 1
ATOM 790 C C . ARG A 1 96 ? 8.317 3.417 3.479 1.00 95.62 96 ARG A C 1
ATOM 792 O O . ARG A 1 96 ? 8.937 2.988 2.518 1.00 95.62 96 ARG A O 1
ATOM 799 N N . THR A 1 97 ? 7.697 2.623 4.353 1.00 95.50 97 THR A N 1
ATOM 800 C CA . THR A 1 97 ? 7.780 1.153 4.305 1.00 95.50 97 THR A CA 1
ATOM 801 C C . THR A 1 97 ? 7.269 0.595 2.975 1.00 95.50 97 THR A C 1
ATOM 803 O O . THR A 1 97 ? 7.908 -0.265 2.371 1.00 95.50 97 THR A O 1
ATOM 806 N N . CYS A 1 98 ? 6.127 1.092 2.496 1.00 95.81 98 CYS A N 1
ATOM 807 C CA . CYS A 1 98 ? 5.557 0.681 1.214 1.00 95.81 98 CYS A CA 1
ATOM 808 C C . CYS A 1 98 ? 6.419 1.133 0.025 1.00 95.81 98 CYS A C 1
ATOM 810 O O . CYS A 1 98 ? 6.596 0.367 -0.922 1.00 95.81 98 CYS A O 1
ATOM 812 N N . SER A 1 99 ? 6.962 2.353 0.073 1.00 96.38 99 SER A N 1
ATOM 813 C CA . SER A 1 99 ? 7.835 2.896 -0.972 1.00 96.38 99 SER A CA 1
ATOM 814 C C . SER A 1 99 ? 9.138 2.111 -1.074 1.00 96.38 99 SER A C 1
ATOM 816 O O . SER A 1 99 ? 9.532 1.744 -2.175 1.00 96.38 99 SER A O 1
ATOM 818 N N . ASP A 1 100 ? 9.772 1.802 0.058 1.00 96.88 100 ASP A N 1
ATOM 819 C CA . ASP A 1 100 ? 11.006 1.013 0.107 1.00 96.88 100 ASP A CA 1
ATOM 820 C C . ASP A 1 100 ? 10.776 -0.388 -0.479 1.00 96.88 100 ASP A C 1
ATOM 822 O O . ASP A 1 100 ? 11.568 -0.868 -1.292 1.00 96.88 100 ASP A O 1
ATOM 826 N N . PHE A 1 101 ? 9.653 -1.024 -0.123 1.00 95.69 101 PHE A N 1
ATOM 827 C CA . PHE A 1 101 ? 9.256 -2.310 -0.695 1.00 95.69 101 PHE A CA 1
ATOM 828 C C . PHE A 1 101 ? 9.089 -2.229 -2.218 1.00 95.69 101 PHE A C 1
ATOM 830 O O . PHE A 1 101 ? 9.667 -3.034 -2.949 1.00 95.69 101 PHE A O 1
ATOM 837 N N . LEU A 1 102 ? 8.313 -1.260 -2.707 1.00 93.44 102 LEU A N 1
ATOM 838 C CA . LEU A 1 102 ? 7.997 -1.148 -4.129 1.00 93.44 102 LEU A CA 1
ATOM 839 C C . LEU A 1 102 ? 9.224 -0.743 -4.962 1.00 93.44 102 LEU A C 1
ATOM 841 O O . LEU A 1 102 ? 9.438 -1.296 -6.038 1.00 93.44 102 LEU A O 1
ATOM 845 N N . ALA A 1 103 ? 10.085 0.135 -4.443 1.00 93.19 103 ALA A N 1
ATOM 846 C CA . ALA A 1 103 ? 11.353 0.476 -5.079 1.00 93.19 103 ALA A CA 1
ATOM 847 C C . ALA A 1 103 ? 12.275 -0.748 -5.201 1.00 93.19 103 ALA A C 1
ATOM 849 O O . ALA A 1 103 ? 12.903 -0.943 -6.241 1.00 93.19 103 ALA A O 1
ATOM 850 N N . ALA A 1 104 ? 12.308 -1.618 -4.184 1.00 92.50 104 ALA A N 1
ATOM 851 C CA . ALA A 1 104 ? 13.042 -2.879 -4.258 1.00 92.50 104 ALA A CA 1
ATOM 852 C C . ALA A 1 104 ? 12.457 -3.842 -5.306 1.00 92.50 104 ALA A C 1
ATOM 854 O O . ALA A 1 104 ? 13.218 -4.571 -5.942 1.00 92.50 104 ALA A O 1
ATOM 855 N N . GLN A 1 105 ? 11.135 -3.844 -5.522 1.00 90.06 105 GLN A N 1
ATOM 856 C CA . GLN A 1 105 ? 10.521 -4.618 -6.611 1.00 90.06 105 GLN A CA 1
ATOM 857 C C . GLN A 1 105 ? 10.896 -4.065 -7.985 1.00 90.06 105 GLN A C 1
ATOM 859 O O . GLN A 1 105 ? 11.204 -4.841 -8.892 1.00 90.06 105 GLN A O 1
ATOM 864 N N . PHE A 1 106 ? 10.907 -2.739 -8.136 1.00 88.81 106 PHE A N 1
ATOM 865 C CA . PHE A 1 106 ? 11.324 -2.078 -9.371 1.00 88.81 106 PHE A CA 1
ATOM 866 C C . PHE A 1 106 ? 12.774 -2.374 -9.708 1.00 88.81 106 PHE A C 1
ATOM 868 O O . PHE A 1 106 ? 13.037 -2.830 -10.812 1.00 88.81 106 PHE A O 1
ATOM 875 N N . ALA A 1 107 ? 13.684 -2.239 -8.745 1.00 89.62 107 ALA A N 1
ATOM 876 C CA . ALA A 1 107 ? 15.104 -2.520 -8.949 1.00 89.62 107 ALA A CA 1
ATOM 877 C C . ALA A 1 107 ? 15.389 -3.975 -9.370 1.00 89.62 107 ALA A C 1
ATOM 879 O O . ALA A 1 107 ? 16.402 -4.247 -10.000 1.00 89.62 107 ALA A O 1
ATOM 880 N N . GLN A 1 108 ? 14.516 -4.920 -9.003 1.00 86.56 108 GLN A N 1
ATOM 881 C CA . GLN A 1 108 ? 14.645 -6.330 -9.388 1.00 86.56 108 GLN A CA 1
ATOM 882 C C . GLN A 1 108 ? 13.996 -6.663 -10.732 1.00 86.56 108 GLN A C 1
ATOM 884 O O . GLN A 1 108 ? 14.312 -7.697 -11.316 1.00 86.56 108 GLN A O 1
ATOM 889 N N . SER A 1 109 ? 13.028 -5.859 -11.170 1.00 82.62 109 SER A N 1
ATOM 890 C CA . SER A 1 109 ? 12.147 -6.219 -12.283 1.00 82.62 109 SER A CA 1
ATOM 891 C C . SER A 1 109 ? 12.366 -5.347 -13.512 1.00 82.62 109 SER A C 1
ATOM 893 O O . SER A 1 109 ? 12.130 -5.814 -14.621 1.00 82.62 109 SER A O 1
ATOM 895 N N . LEU A 1 110 ? 12.787 -4.098 -13.328 1.00 80.69 110 LEU A N 1
ATOM 896 C CA . LEU A 1 110 ? 13.017 -3.140 -14.399 1.00 80.69 110 LEU A CA 1
ATOM 897 C C . LEU A 1 110 ? 14.490 -3.160 -14.784 1.00 80.69 110 LEU A C 1
ATOM 899 O O . LEU A 1 110 ? 15.362 -3.028 -13.930 1.00 80.69 110 LEU A O 1
ATOM 903 N N . ASP A 1 111 ? 14.735 -3.333 -16.075 1.00 75.94 111 ASP A N 1
ATOM 904 C CA . ASP A 1 111 ? 16.055 -3.208 -16.682 1.00 75.94 111 ASP A CA 1
ATOM 905 C C . ASP A 1 111 ? 16.159 -1.806 -17.293 1.00 75.94 111 ASP A C 1
ATOM 907 O O . ASP A 1 111 ? 16.013 -1.624 -18.501 1.00 75.94 111 ASP A O 1
ATOM 911 N N . ASP A 1 112 ? 16.271 -0.787 -16.435 1.00 76.19 112 ASP A N 1
ATOM 912 C CA . ASP A 1 112 ? 16.496 0.592 -16.868 1.00 76.19 112 ASP A CA 1
ATOM 913 C C . ASP A 1 112 ? 17.532 1.318 -16.000 1.00 76.19 112 ASP A C 1
ATOM 915 O O . ASP A 1 112 ? 17.864 0.894 -14.894 1.00 76.19 112 ASP A O 1
ATOM 919 N N . ASP A 1 113 ? 18.058 2.423 -16.530 1.00 83.62 113 ASP A N 1
ATOM 920 C CA . ASP A 1 113 ? 19.197 3.156 -15.967 1.00 83.62 113 ASP A CA 1
ATOM 921 C C . ASP A 1 113 ? 18.849 4.018 -14.735 1.00 83.62 113 ASP A C 1
ATOM 923 O O . ASP A 1 113 ? 19.677 4.821 -14.286 1.00 83.62 113 ASP A O 1
ATOM 927 N N . ARG A 1 114 ? 17.632 3.907 -14.179 1.00 86.75 114 ARG A N 1
ATOM 928 C CA . ARG A 1 114 ? 17.227 4.725 -13.032 1.00 86.75 114 ARG A CA 1
ATOM 929 C C . ARG A 1 114 ? 18.021 4.369 -11.785 1.00 86.75 114 ARG A C 1
ATOM 931 O O . ARG A 1 114 ? 18.187 3.220 -11.382 1.00 86.75 114 ARG A O 1
ATOM 938 N N . THR A 1 115 ? 18.444 5.412 -11.091 1.00 91.00 115 THR A N 1
ATOM 939 C CA . THR A 1 115 ? 19.059 5.322 -9.774 1.00 91.00 115 THR A CA 1
ATOM 940 C C . THR A 1 115 ? 18.048 4.859 -8.724 1.00 91.00 115 THR A C 1
ATOM 942 O O . THR A 1 115 ? 16.842 5.091 -8.831 1.00 91.00 115 THR A O 1
ATOM 945 N N . GLY A 1 116 ? 18.539 4.289 -7.619 1.00 90.00 116 GLY A N 1
ATOM 946 C CA . GLY A 1 116 ? 17.675 3.920 -6.490 1.00 90.00 116 GLY A CA 1
ATOM 947 C C . GLY A 1 116 ? 16.844 5.092 -5.946 1.00 90.00 116 GLY A C 1
ATOM 948 O O . GLY A 1 116 ? 15.712 4.891 -5.519 1.00 90.00 116 GLY A O 1
ATOM 949 N N . ALA A 1 117 ? 17.357 6.326 -6.019 1.00 93.06 117 ALA A N 1
ATOM 950 C CA . ALA A 1 117 ? 16.616 7.521 -5.616 1.00 93.06 117 ALA A CA 1
ATOM 951 C C . ALA A 1 117 ? 15.420 7.809 -6.541 1.00 93.06 117 ALA A C 1
ATOM 953 O O . ALA A 1 117 ? 14.338 8.141 -6.059 1.00 93.06 117 ALA A O 1
ATOM 954 N N . GLU A 1 118 ? 15.589 7.643 -7.854 1.00 92.25 118 GLU A N 1
ATOM 955 C CA . GLU A 1 118 ? 14.500 7.790 -8.826 1.00 92.25 118 GLU A CA 1
ATOM 956 C C . GLU A 1 118 ? 13.436 6.705 -8.634 1.00 92.25 118 GLU A C 1
ATOM 958 O O . GLU A 1 118 ? 12.242 7.012 -8.632 1.00 92.25 118 GLU A O 1
ATOM 963 N N . LEU A 1 119 ? 13.850 5.458 -8.379 1.00 91.38 119 LEU A N 1
ATOM 964 C CA . LEU A 1 119 ? 12.924 4.366 -8.071 1.00 91.38 119 LEU A CA 1
ATOM 965 C C . LEU A 1 119 ? 12.123 4.629 -6.789 1.00 91.38 119 LEU A C 1
ATOM 967 O O . LEU A 1 119 ? 10.915 4.394 -6.776 1.00 91.38 119 LEU A O 1
ATOM 971 N N . LEU A 1 120 ? 12.755 5.169 -5.739 1.00 94.69 120 LEU A N 1
ATOM 972 C CA . LEU A 1 120 ? 12.059 5.564 -4.509 1.00 94.69 120 LEU A CA 1
ATOM 973 C C . LEU A 1 120 ? 11.005 6.650 -4.759 1.00 94.69 120 LEU A C 1
ATOM 975 O O . LEU A 1 120 ? 9.910 6.568 -4.206 1.00 94.69 120 LEU A O 1
ATOM 979 N N . ILE A 1 121 ? 11.307 7.648 -5.595 1.00 94.56 121 ILE A N 1
ATOM 980 C CA . ILE A 1 121 ? 10.353 8.715 -5.931 1.00 94.56 121 ILE A CA 1
ATOM 981 C C . ILE A 1 121 ? 9.129 8.128 -6.642 1.00 94.56 121 ILE A C 1
ATOM 983 O O . ILE A 1 121 ? 7.995 8.405 -6.248 1.00 94.56 121 ILE A O 1
ATOM 987 N N . VAL A 1 122 ? 9.339 7.288 -7.661 1.00 90.88 122 VAL A N 1
ATOM 988 C CA . VAL A 1 122 ? 8.240 6.647 -8.407 1.00 90.88 122 VAL A CA 1
ATOM 989 C C . VAL A 1 122 ? 7.423 5.729 -7.496 1.00 90.88 122 VAL A C 1
ATOM 991 O O . VAL A 1 122 ? 6.188 5.741 -7.545 1.00 90.88 122 VAL A O 1
ATOM 994 N N . ALA A 1 123 ? 8.092 4.973 -6.626 1.00 92.75 123 ALA A N 1
ATOM 995 C CA . ALA A 1 123 ? 7.440 4.119 -5.647 1.00 92.75 123 ALA A CA 1
ATOM 996 C C . ALA A 1 123 ? 6.571 4.930 -4.674 1.00 92.75 123 ALA A C 1
ATOM 998 O O . ALA A 1 123 ? 5.401 4.601 -4.482 1.00 92.75 123 ALA A O 1
ATOM 999 N N . GLU A 1 124 ? 7.087 6.030 -4.119 1.00 95.88 124 GLU A N 1
ATOM 1000 C CA . GLU A 1 124 ? 6.325 6.880 -3.203 1.00 95.88 124 GLU A CA 1
ATOM 1001 C C . GLU A 1 124 ? 5.103 7.516 -3.873 1.00 95.88 124 GLU A C 1
ATOM 1003 O O . GLU A 1 124 ? 4.017 7.533 -3.285 1.00 95.88 124 GLU A O 1
ATOM 1008 N N . LEU A 1 125 ? 5.243 7.997 -5.112 1.00 94.25 125 LEU A N 1
ATOM 1009 C CA . LEU A 1 125 ? 4.112 8.518 -5.883 1.00 94.25 125 LEU A CA 1
ATOM 1010 C C . LEU A 1 125 ? 3.038 7.443 -6.089 1.00 94.25 125 LEU A C 1
ATOM 1012 O O . LEU A 1 125 ? 1.857 7.697 -5.847 1.00 94.25 125 LEU A O 1
ATOM 1016 N N . THR A 1 126 ? 3.449 6.229 -6.456 1.00 91.00 126 THR A N 1
ATOM 1017 C CA . THR A 1 126 ? 2.540 5.093 -6.664 1.00 91.00 126 THR A CA 1
ATOM 1018 C C . THR A 1 126 ? 1.800 4.726 -5.376 1.00 91.00 126 THR A C 1
ATOM 1020 O O . THR A 1 126 ? 0.577 4.591 -5.379 1.00 91.00 126 THR A O 1
ATOM 1023 N N . VAL A 1 127 ? 2.509 4.641 -4.247 1.00 93.38 127 VAL A N 1
ATOM 1024 C CA . VAL A 1 127 ? 1.918 4.355 -2.929 1.00 93.38 127 VAL A CA 1
ATOM 1025 C C . VAL A 1 127 ? 0.889 5.415 -2.538 1.00 93.38 127 VAL A C 1
ATOM 1027 O O . VAL A 1 127 ? -0.197 5.077 -2.064 1.00 93.38 127 VAL A O 1
ATOM 1030 N N . ARG A 1 128 ? 1.192 6.700 -2.753 1.00 93.38 128 ARG A N 1
ATOM 1031 C CA . ARG A 1 128 ? 0.264 7.802 -2.453 1.00 93.38 128 ARG A CA 1
ATOM 1032 C C . ARG A 1 128 ? -0.989 7.753 -3.324 1.00 93.38 128 ARG A C 1
ATOM 1034 O O . ARG A 1 128 ? -2.078 8.002 -2.811 1.00 93.38 128 ARG A O 1
ATOM 1041 N N . LEU A 1 129 ? -0.851 7.406 -4.603 1.00 90.88 129 LEU A N 1
ATOM 1042 C CA . LEU A 1 129 ? -1.992 7.214 -5.500 1.00 90.88 129 LEU A CA 1
ATOM 1043 C C . LEU A 1 129 ? -2.877 6.057 -5.032 1.00 90.88 129 LEU A C 1
ATOM 1045 O O . LEU A 1 129 ? -4.084 6.239 -4.898 1.00 90.88 129 LEU A O 1
ATOM 1049 N N . ILE A 1 130 ? -2.288 4.905 -4.701 1.00 89.38 130 ILE A N 1
ATOM 1050 C CA . ILE A 1 130 ? -3.029 3.752 -4.168 1.00 89.38 130 ILE A CA 1
ATOM 1051 C C . ILE A 1 130 ? -3.766 4.131 -2.879 1.00 89.38 130 ILE A C 1
ATOM 1053 O O . ILE A 1 130 ? -4.963 3.876 -2.767 1.00 89.38 130 ILE A O 1
ATOM 1057 N N . LEU A 1 131 ? 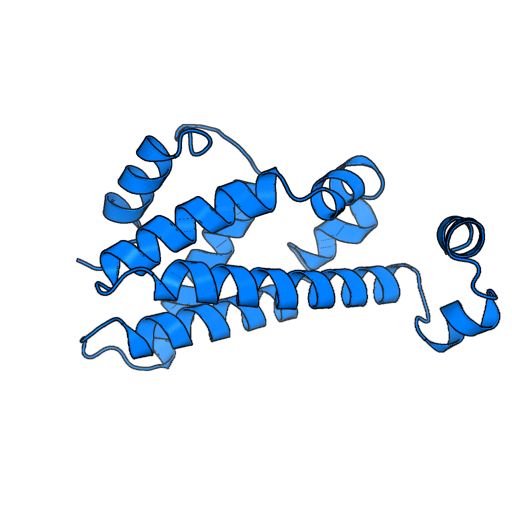-3.089 4.785 -1.927 1.00 90.25 131 LEU A N 1
ATOM 1058 C CA . LEU A 1 131 ? -3.726 5.271 -0.698 1.00 90.25 131 LEU A CA 1
ATOM 1059 C C . LEU A 1 131 ? -4.898 6.209 -0.999 1.00 90.25 131 LEU A C 1
ATOM 1061 O O . LEU A 1 131 ? -5.948 6.084 -0.375 1.00 90.25 131 LEU A O 1
ATOM 1065 N N . SER A 1 132 ? -4.747 7.112 -1.970 1.00 89.94 132 SER A N 1
ATOM 1066 C CA . SER A 1 132 ? -5.830 7.997 -2.399 1.00 89.94 132 SER A CA 1
ATOM 1067 C C . SER A 1 132 ? -7.018 7.221 -2.968 1.00 89.94 132 SER A C 1
ATOM 1069 O O . SER A 1 132 ? -8.149 7.529 -2.610 1.00 89.94 132 SER A O 1
ATOM 1071 N N . PHE A 1 133 ? -6.789 6.218 -3.821 1.00 87.94 133 PHE A N 1
ATOM 1072 C CA . PHE A 1 133 ? -7.865 5.398 -4.392 1.00 87.94 133 PHE A CA 1
ATOM 1073 C C . PHE A 1 133 ? -8.590 4.557 -3.340 1.00 87.94 133 PHE A C 1
ATOM 1075 O O . PHE A 1 133 ? -9.791 4.330 -3.450 1.00 87.94 133 PHE A O 1
ATOM 1082 N N . VAL A 1 134 ? -7.874 4.110 -2.310 1.00 84.69 134 VAL A N 1
ATOM 1083 C CA . VAL A 1 134 ? -8.445 3.316 -1.216 1.00 84.69 134 VAL A CA 1
ATOM 1084 C C . VAL A 1 134 ? -9.250 4.188 -0.254 1.00 84.69 134 VAL A C 1
ATOM 1086 O O . VAL A 1 134 ? -10.336 3.797 0.162 1.00 84.69 134 VAL A O 1
ATOM 1089 N N . LEU A 1 135 ? -8.729 5.362 0.115 1.00 86.31 135 LEU A N 1
ATOM 1090 C CA . LEU A 1 135 ? -9.389 6.274 1.057 1.00 86.31 135 LEU A CA 1
ATOM 1091 C C . LEU A 1 135 ? -10.526 7.073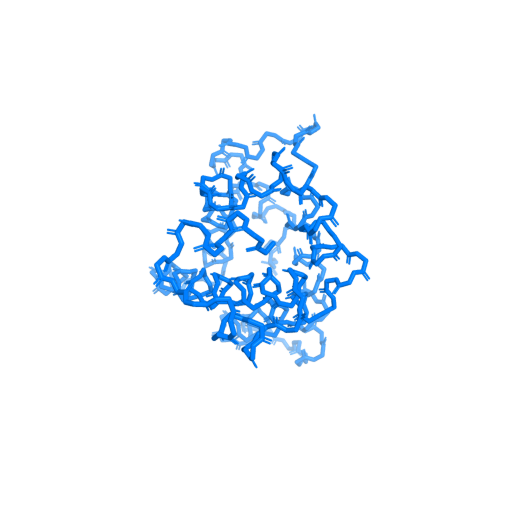 0.417 1.00 86.31 135 LEU A C 1
ATOM 1093 O O . LEU A 1 135 ? -11.479 7.434 1.105 1.00 86.31 135 LEU A O 1
ATOM 1097 N N . THR A 1 136 ? -10.433 7.316 -0.887 1.00 85.94 136 THR A N 1
ATOM 1098 C CA . THR A 1 136 ? -11.448 8.008 -1.680 1.00 85.94 136 THR A CA 1
ATOM 1099 C C . THR A 1 136 ? -11.824 7.135 -2.878 1.00 85.94 136 THR A C 1
ATOM 1101 O O . THR A 1 136 ? -11.357 7.383 -3.996 1.00 85.94 136 THR A O 1
ATOM 1104 N N . PRO A 1 137 ? -12.648 6.093 -2.662 1.00 76.06 137 PRO A N 1
ATOM 1105 C CA . PRO A 1 137 ? -13.082 5.213 -3.734 1.00 76.06 137 PRO A CA 1
ATOM 1106 C C . PRO A 1 137 ? -13.907 5.973 -4.775 1.00 76.06 137 PRO A C 1
ATOM 1108 O O . PRO A 1 137 ? -14.767 6.776 -4.423 1.00 76.06 137 PRO A O 1
ATOM 1111 N N . THR A 1 138 ? -13.646 5.654 -6.041 1.00 67.56 138 THR A N 1
ATOM 1112 C CA . THR A 1 138 ? -14.513 5.862 -7.212 1.00 67.56 138 THR A CA 1
ATOM 1113 C C . THR A 1 138 ? -14.955 7.303 -7.502 1.00 67.56 138 THR A C 1
ATOM 1115 O O . THR A 1 138 ? -15.782 7.906 -6.825 1.00 67.56 138 THR A O 1
ATOM 1118 N N . THR A 1 139 ? -14.463 7.830 -8.625 1.00 68.88 139 THR A N 1
ATOM 1119 C CA . THR A 1 139 ? -14.993 9.051 -9.254 1.00 68.88 139 THR A CA 1
ATOM 1120 C C . THR A 1 139 ? -15.236 8.817 -10.744 1.00 68.88 139 THR A C 1
ATOM 1122 O O . THR A 1 139 ? -16.381 8.701 -11.161 1.00 68.88 139 THR A O 1
ATOM 1125 N N . ILE A 1 140 ? -14.171 8.698 -11.542 1.00 78.19 140 ILE A N 1
ATOM 1126 C CA . ILE A 1 140 ? -14.240 8.538 -13.010 1.00 78.19 140 ILE A CA 1
ATOM 1127 C C . ILE A 1 140 ? -13.767 7.150 -13.467 1.00 78.19 140 ILE A C 1
ATOM 1129 O O . ILE A 1 140 ? -1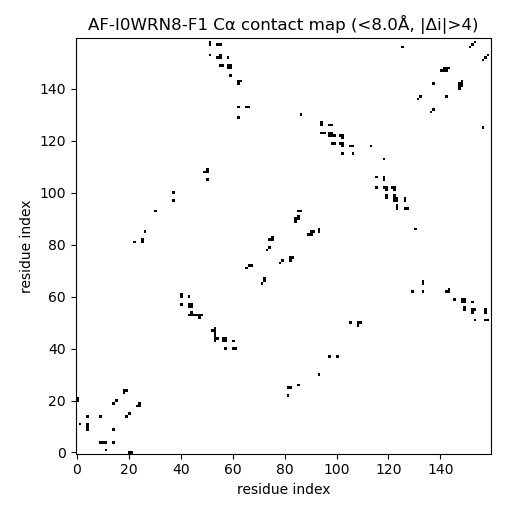4.241 6.645 -14.480 1.00 78.19 140 ILE A O 1
ATOM 1133 N N . VAL A 1 141 ? -12.839 6.533 -12.733 1.00 79.81 141 VAL A N 1
ATOM 1134 C CA . VAL A 1 141 ? -12.286 5.212 -13.058 1.00 79.81 141 VAL A CA 1
ATOM 1135 C C . VAL A 1 141 ? -12.911 4.182 -12.129 1.00 79.81 141 VAL A C 1
ATOM 1137 O O . VAL A 1 141 ? -12.753 4.282 -10.909 1.00 79.81 141 VAL A O 1
ATOM 1140 N N . ASP A 1 142 ? -13.608 3.205 -12.705 1.00 85.88 142 ASP A N 1
ATOM 1141 C CA . ASP A 1 142 ? -14.127 2.059 -11.965 1.00 85.88 142 ASP A CA 1
ATOM 1142 C C . ASP A 1 142 ? -12.999 1.060 -11.703 1.00 85.88 142 ASP A C 1
ATOM 1144 O O . ASP A 1 142 ? -12.804 0.082 -12.414 1.00 85.88 142 ASP A O 1
ATOM 1148 N N . LEU A 1 143 ? -12.206 1.343 -10.675 1.00 87.75 143 LEU A N 1
ATOM 1149 C CA . LEU A 1 143 ? -11.139 0.445 -10.260 1.00 87.75 143 LEU A CA 1
ATOM 1150 C C . LEU A 1 143 ? -11.677 -0.812 -9.556 1.00 87.75 143 LEU A C 1
ATOM 1152 O O . LEU A 1 143 ? -10.854 -1.612 -9.113 1.00 87.75 143 LEU A O 1
ATOM 1156 N N . ASP A 1 144 ? -12.991 -0.949 -9.321 1.00 84.94 144 ASP A N 1
ATOM 1157 C CA . ASP A 1 144 ? -13.585 -2.152 -8.713 1.00 84.94 144 ASP A CA 1
ATOM 1158 C C . ASP A 1 144 ? -13.634 -3.306 -9.720 1.00 84.94 144 ASP A C 1
ATOM 1160 O O . ASP A 1 144 ? -13.501 -4.466 -9.326 1.00 84.94 144 ASP A O 1
ATOM 1164 N N . ASP A 1 145 ? -13.735 -2.983 -11.010 1.00 90.06 145 ASP A N 1
ATOM 1165 C CA . ASP A 1 145 ? -13.537 -3.927 -12.101 1.00 90.06 145 ASP A CA 1
ATOM 1166 C C . ASP A 1 145 ? -12.037 -4.255 -12.286 1.00 90.06 145 ASP A C 1
ATOM 1168 O O . ASP A 1 145 ? -11.235 -3.361 -12.590 1.00 90.06 145 ASP A O 1
ATOM 1172 N N . PRO A 1 146 ? -11.620 -5.529 -12.125 1.00 92.50 146 PRO A N 1
ATOM 1173 C CA . PRO A 1 146 ? -10.226 -5.927 -12.289 1.00 92.50 146 PRO A CA 1
ATOM 1174 C C . PRO A 1 146 ? -9.657 -5.597 -13.668 1.00 92.50 146 PRO A C 1
ATOM 1176 O O . PRO A 1 146 ? -8.485 -5.240 -13.755 1.00 92.50 146 PRO A O 1
ATOM 1179 N N . ASP A 1 147 ? -10.453 -5.696 -14.733 1.00 94.75 147 ASP A N 1
ATOM 1180 C CA . ASP A 1 147 ? -9.963 -5.445 -16.091 1.00 94.75 147 ASP A CA 1
ATOM 1181 C C . ASP A 1 147 ? -9.720 -3.949 -16.319 1.00 94.75 147 ASP A C 1
ATOM 1183 O O . ASP A 1 147 ? -8.639 -3.560 -16.767 1.00 94.75 147 ASP A O 1
ATOM 1187 N N . THR A 1 148 ? -10.636 -3.092 -15.863 1.00 93.06 148 THR A N 1
ATOM 1188 C CA . THR A 1 148 ? -10.421 -1.638 -15.823 1.00 93.06 148 THR A CA 1
ATOM 1189 C C . THR A 1 148 ? -9.202 -1.256 -14.974 1.00 93.06 148 THR A C 1
ATOM 1191 O O . THR A 1 148 ? -8.416 -0.390 -15.370 1.00 93.06 148 THR A O 1
ATOM 1194 N N . ALA A 1 149 ? -8.986 -1.907 -13.826 1.00 92.75 149 ALA A N 1
ATOM 1195 C CA . ALA A 1 149 ? -7.809 -1.667 -12.989 1.00 92.75 149 ALA A CA 1
ATOM 1196 C C . ALA A 1 149 ? -6.493 -2.076 -13.679 1.00 92.75 149 ALA A C 1
ATOM 1198 O O . ALA A 1 149 ? -5.497 -1.352 -13.564 1.00 92.75 149 ALA A O 1
ATOM 1199 N N . ARG A 1 150 ? -6.482 -3.190 -14.428 1.00 94.88 150 ARG A N 1
ATOM 1200 C CA . ARG A 1 150 ? -5.329 -3.598 -15.251 1.00 94.88 150 ARG A CA 1
ATOM 1201 C C . ARG A 1 150 ? -5.028 -2.570 -16.327 1.00 94.88 150 ARG A C 1
ATOM 1203 O O . ARG A 1 150 ? -3.884 -2.134 -16.445 1.00 94.88 150 ARG A O 1
ATOM 1210 N N . ASP A 1 151 ? -6.046 -2.171 -17.082 1.00 93.88 151 ASP A N 1
ATOM 1211 C CA . ASP A 1 151 ? -5.903 -1.211 -18.175 1.00 93.88 151 ASP A CA 1
ATOM 1212 C C . ASP A 1 151 ? -5.422 0.147 -17.662 1.00 93.88 151 ASP A C 1
ATOM 1214 O O . ASP A 1 151 ? -4.524 0.755 -18.249 1.00 93.88 151 ASP A O 1
ATOM 1218 N N . PHE A 1 152 ? -5.953 0.598 -16.523 1.00 91.88 152 PHE A N 1
ATOM 1219 C CA . PHE A 1 152 ? -5.485 1.803 -15.850 1.00 91.88 152 PHE A CA 1
ATOM 1220 C C . PHE A 1 152 ? -4.003 1.697 -15.468 1.00 91.88 152 PHE A C 1
ATOM 1222 O O . PHE A 1 152 ? -3.221 2.599 -15.773 1.00 91.88 152 PHE A O 1
ATOM 1229 N N . CYS A 1 153 ? -3.600 0.594 -14.830 1.00 91.62 153 CYS A N 1
ATOM 1230 C CA . CYS A 1 153 ? -2.217 0.403 -14.409 1.00 91.62 153 CYS A CA 1
ATOM 1231 C C . CYS A 1 153 ? -1.264 0.380 -15.610 1.00 91.62 153 CYS A C 1
ATOM 1233 O O . CYS A 1 153 ? -0.328 1.175 -15.651 1.00 91.62 153 CYS A O 1
ATOM 1235 N N . ARG A 1 154 ? -1.542 -0.441 -16.629 1.00 91.62 154 ARG A N 1
ATOM 1236 C CA . ARG A 1 154 ? -0.708 -0.538 -17.840 1.00 91.62 154 ARG A CA 1
ATOM 1237 C C . ARG A 1 154 ? -0.569 0.791 -18.573 1.00 91.62 154 ARG A C 1
ATOM 1239 O O . ARG A 1 154 ? 0.492 1.101 -19.101 1.00 91.62 154 ARG A O 1
ATOM 1246 N N . ARG A 1 155 ? -1.642 1.581 -18.617 1.00 90.69 155 ARG A N 1
ATOM 1247 C CA . ARG A 1 155 ? -1.672 2.827 -19.387 1.00 90.69 155 ARG A CA 1
ATOM 1248 C C . ARG A 1 155 ? -1.046 4.018 -18.668 1.00 90.69 155 ARG A C 1
ATOM 1250 O O . ARG A 1 155 ? -0.544 4.910 -19.344 1.00 90.69 155 ARG A O 1
ATOM 1257 N N . TYR A 1 156 ? -1.137 4.074 -17.340 1.00 87.62 156 TYR A N 1
ATOM 1258 C CA . TYR A 1 156 ? -0.785 5.280 -16.579 1.00 87.62 156 TYR A CA 1
ATOM 1259 C C . TYR A 1 156 ? 0.295 5.074 -15.514 1.00 87.62 156 TYR A C 1
ATOM 1261 O O . TYR A 1 156 ? 0.860 6.063 -15.054 1.00 87.62 156 TYR A O 1
ATOM 1269 N N . LEU A 1 157 ? 0.563 3.834 -15.094 1.00 82.94 157 LEU A N 1
ATOM 1270 C CA . LEU A 1 157 ? 1.482 3.527 -13.991 1.00 82.94 157 LEU A CA 1
ATOM 1271 C C . LEU A 1 157 ? 2.639 2.612 -14.400 1.00 82.94 157 LEU A C 1
ATOM 1273 O O . LEU A 1 157 ? 3.727 2.729 -13.836 1.00 82.94 157 LEU A O 1
ATOM 1277 N N . ALA A 1 158 ? 2.417 1.691 -15.338 1.00 76.75 158 ALA A N 1
ATOM 1278 C CA . ALA A 1 158 ? 3.459 0.798 -15.806 1.00 76.75 158 ALA A CA 1
ATOM 1279 C C . ALA A 1 158 ? 4.518 1.587 -16.599 1.00 76.75 158 ALA A C 1
ATOM 1281 O O . ALA A 1 158 ? 4.165 2.448 -17.409 1.00 76.75 158 ALA A O 1
ATOM 1282 N N . PRO A 1 159 ? 5.813 1.320 -16.371 1.00 66.50 159 PRO A N 1
ATOM 1283 C CA . PRO A 1 159 ? 6.873 1.880 -17.194 1.00 66.50 159 PRO A CA 1
ATOM 1284 C C . PRO A 1 159 ? 6.738 1.362 -18.633 1.00 66.50 159 PRO A C 1
ATOM 1286 O O . PRO A 1 159 ? 6.458 0.180 -18.840 1.00 66.50 159 PRO A O 1
ATOM 1289 N N . HIS A 1 160 ? 6.905 2.271 -19.596 1.00 57.38 160 HIS A N 1
ATOM 1290 C CA . HIS A 1 160 ? 6.933 1.986 -21.033 1.00 57.38 160 HIS A CA 1
ATOM 1291 C C . HIS A 1 160 ? 8.335 1.609 -21.504 1.00 57.38 160 HIS A C 1
ATOM 1293 O O . HIS A 1 160 ? 9.298 2.199 -20.965 1.00 57.38 160 HIS A O 1
#

Solvent-accessible surface area (backbone atoms only — not comparable to full-atom values): 8980 Å² total; per-residue (Å²): 92,69,70,54,35,76,69,60,85,46,57,64,68,61,51,44,75,77,24,87,42,60,59,54,43,50,53,54,48,50,55,53,52,48,55,52,50,54,52,53,44,49,59,59,24,70,75,39,93,48,43,58,53,22,53,26,51,35,51,41,48,50,55,55,50,60,76,67,30,64,69,58,54,50,36,57,75,75,41,36,87,69,47,47,41,52,75,51,92,60,13,61,66,55,50,49,55,53,11,55,53,45,21,55,50,42,70,75,45,53,94,64,92,70,49,73,68,56,37,36,52,54,21,38,53,51,51,52,50,52,50,46,48,68,79,54,63,72,86,88,61,62,62,84,43,61,67,53,30,34,53,49,30,58,72,74,67,42,84,129

pLDDT: mean 87.13, std 8.02, range [57.38, 96.88]

Sequence (160 aa):
MEDITRRSRLARVTLYRRFPSKQHLIEAVIMRELGKFLTDLQREADRYPRAEDKLTEGFVFTLAALRSHTLLNRLLESEPEALLPHLTVQGREFVRTCSDFLAAQFAQSLDDDRTGAELLIVAELTVRLILSFVLTPTTIVDLDDPDTARDFCRRYLAPH

InterPro domains:
  IPR001647 DNA-binding HTH domain, TetR-type [PF00440] (1-29)
  IPR001647 DNA-binding HTH domain, TetR-type [PS50977] (1-37)
  IPR009057 Homedomain-like superfamily [SSF46689] (1-44)
  IPR040611 HTH-type transcriptional regulator AlkX, C-terminal, Actinobacteria [PF18556] (55-139)

Secondary structure (DSSP, 8-state):
-HHHHHHS---HHHHHHH-SSHHHHHHHHHHHHHHHHHHHHHHHHTT-SSHHHHHHHHHHHHHHHHHT-HHHHHHHHH-HHHHHHHHTTTTHHHHHHHHHHHHHHHHHH--S---HHHHHHHHHHHHHHHHHHHHS--SSS-TTSHHHHHHHHHHHTS--

Mean predicted aligned error: 5.77 Å

Foldseek 3Di:
DVVCCVVPVDDPCVCCVVAVDPLSVLLVVVVVVLVVLLVVLVVQLVVDQALLCSQLRSQLSLLVCLVPPPVNVCCCVPPVVSVVCCLPVVVPVVLQVQLLSQLVSCVVHDPDPDDSVRSSVLRSVVSVVSSCCSVPPDDPQNSVDSVSSSVCCSVPNGDD

Organism: NCBI:txid1165867

Radius of gyration: 17.53 Å; Cα contacts (8 Å, |Δi|>4): 115; chains: 1; bounding box: 36×28×54 Å